Protein AF-A0A2V2SLH7-F1 (afdb_monomer)

pLDDT: mean 81.99, std 13.92, range [45.16, 94.69]

Sequence (79 aa):
MSAREALIEEILKQPEPLLRELQRYLAYLVEREKHSNHGSSPSMVSCWPKGYFERTAGAFAGEPLERPPQLPFEKREEW

Mean predicted aligned error: 16.48 Å

Radius of gyration: 27.38 Å; Cα contacts (8 Å, |Δi|>4): 4; chains: 1; bounding box: 41×50×67 Å

Solvent-accessible surface area (backbone atoms only — not comparable to full-atom values): 5226 Å² total; per-residue (Å²): 134,54,76,69,55,57,52,52,56,54,57,72,72,53,56,69,74,59,54,53,52,50,51,53,49,51,50,49,49,52,53,45,48,70,60,44,69,58,67,53,62,71,56,64,74,79,79,47,63,92,64,47,65,78,65,52,62,65,73,67,66,88,59,85,86,75,78,74,78,85,75,80,82,85,82,75,84,84,130

Foldseek 3Di:
DDPVVVVVVVLVPDDPVVVVVVVVVVVVVVVVVVVCVCVCVVVVVVVDDPCRCVVCPCVCPPPPPDDPDDDDDDDDDDD

Secondary structure (DSSP, 8-state):
--HHHHHHHHHHTS-HHHHHHHHHHHHHHHHHHHHHTT-S---GGGTSPTTHHHHHTTTTTTS---PPPPPPPPPPPP-

Structure (mmCIF, N/CA/C/O backbone):
data_AF-A0A2V2SLH7-F1
#
_entry.id   AF-A0A2V2SLH7-F1
#
loop_
_atom_site.group_PDB
_atom_site.id
_atom_site.type_symbol
_atom_site.label_atom_id
_atom_site.label_alt_id
_atom_site.label_comp_id
_atom_site.label_asym_id
_atom_site.label_entity_id
_atom_site.label_seq_id
_atom_site.pdbx_PDB_ins_code
_atom_site.Cartn_x
_atom_site.Cartn_y
_atom_site.Cartn_z
_atom_site.occupancy
_atom_site.B_iso_or_equiv
_atom_site.auth_seq_id
_atom_site.auth_comp_id
_atom_site.auth_asym_id
_atom_site.auth_atom_id
_atom_site.pdbx_PDB_model_num
ATOM 1 N N . MET A 1 1 ? 4.016 -4.870 33.380 1.00 67.19 1 MET A N 1
ATOM 2 C CA . MET A 1 1 ? 2.845 -4.943 32.486 1.00 67.19 1 MET A CA 1
ATOM 3 C C . MET A 1 1 ? 3.329 -5.011 31.056 1.00 67.19 1 MET A C 1
ATOM 5 O O . MET A 1 1 ? 4.246 -4.276 30.703 1.00 67.19 1 MET A O 1
ATOM 9 N N . SER A 1 2 ? 2.743 -5.898 30.261 1.00 92.81 2 SER A N 1
ATOM 10 C CA . SER A 1 2 ? 2.981 -5.958 28.820 1.00 92.81 2 SER A CA 1
ATOM 11 C C . SER A 1 2 ? 2.256 -4.811 28.111 1.00 92.81 2 SER A C 1
ATOM 13 O O . SER A 1 2 ? 1.161 -4.423 28.516 1.00 92.81 2 SER A O 1
ATOM 15 N N . ALA A 1 3 ? 2.824 -4.294 27.016 1.00 89.56 3 ALA A N 1
ATOM 16 C CA . ALA A 1 3 ? 2.191 -3.251 26.200 1.00 89.56 3 ALA A CA 1
ATOM 17 C C . ALA A 1 3 ? 0.780 -3.654 25.731 1.00 89.56 3 ALA A C 1
ATOM 19 O O . ALA A 1 3 ? -0.115 -2.820 25.647 1.00 89.56 3 ALA A O 1
ATOM 20 N N . ARG A 1 4 ? 0.563 -4.955 25.498 1.00 89.88 4 ARG A N 1
ATOM 21 C CA . ARG A 1 4 ? -0.750 -5.513 25.156 1.00 89.88 4 ARG A CA 1
ATOM 22 C C . ARG A 1 4 ? -1.770 -5.346 26.285 1.00 89.88 4 ARG A C 1
ATOM 24 O O . ARG A 1 4 ? -2.926 -5.051 26.016 1.00 89.88 4 ARG A O 1
ATOM 31 N N . GLU A 1 5 ? -1.357 -5.571 27.527 1.00 93.38 5 GLU A N 1
ATOM 32 C CA . GLU A 1 5 ? -2.243 -5.522 28.697 1.00 93.38 5 GLU A CA 1
ATOM 33 C C . GLU A 1 5 ? -2.669 -4.086 28.995 1.00 93.38 5 GLU A C 1
ATOM 35 O O . GLU A 1 5 ? -3.858 -3.830 29.158 1.00 93.38 5 GLU A O 1
ATOM 40 N N . ALA A 1 6 ? -1.725 -3.142 28.943 1.00 92.88 6 ALA A N 1
ATOM 41 C CA . ALA A 1 6 ? -2.012 -1.718 29.118 1.00 92.88 6 ALA A CA 1
ATOM 42 C C 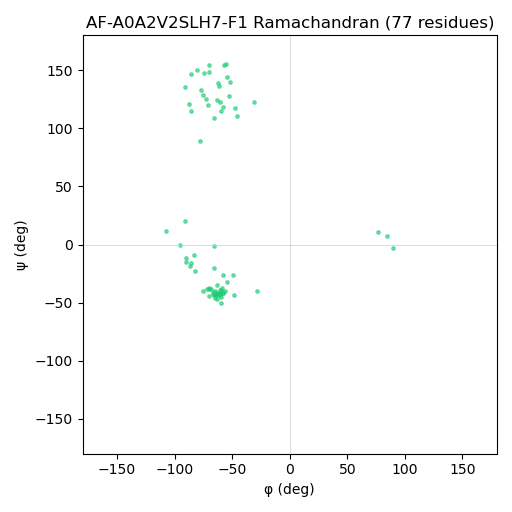. ALA A 1 6 ? -3.020 -1.196 28.077 1.00 92.88 6 ALA A C 1
ATOM 44 O O . ALA A 1 6 ? -3.896 -0.396 28.392 1.00 92.88 6 ALA A O 1
ATOM 45 N N . LEU A 1 7 ? -2.929 -1.685 26.838 1.00 88.25 7 LEU A N 1
ATOM 46 C CA . LEU A 1 7 ? -3.824 -1.287 25.753 1.00 88.25 7 LEU A CA 1
ATOM 47 C C . LEU A 1 7 ? -5.238 -1.860 25.942 1.00 88.25 7 LEU A C 1
ATOM 49 O O . LEU A 1 7 ? -6.220 -1.165 25.699 1.00 88.25 7 LEU A O 1
ATOM 53 N N . ILE A 1 8 ? -5.354 -3.100 26.433 1.00 89.06 8 ILE A N 1
ATOM 54 C CA . ILE A 1 8 ? -6.648 -3.706 26.782 1.00 89.06 8 ILE A CA 1
ATOM 55 C C . ILE A 1 8 ? -7.313 -2.928 27.917 1.00 89.06 8 ILE A C 1
ATOM 57 O O . ILE A 1 8 ? -8.492 -2.596 27.816 1.00 89.06 8 ILE A O 1
ATOM 61 N N . GLU A 1 9 ? -6.565 -2.606 28.973 1.00 92.06 9 GLU A N 1
ATOM 62 C CA . GLU A 1 9 ? -7.091 -1.806 30.080 1.00 92.06 9 GLU A CA 1
ATOM 63 C C . GLU A 1 9 ? -7.573 -0.433 29.616 1.00 92.06 9 GLU A C 1
ATOM 65 O O . GLU A 1 9 ? -8.613 0.039 30.070 1.00 92.06 9 GLU A O 1
ATOM 70 N N . GLU A 1 10 ? -6.850 0.202 28.697 1.00 89.62 10 GLU A N 1
ATOM 71 C CA . GLU A 1 10 ? -7.231 1.514 28.187 1.00 89.62 10 GLU A CA 1
ATOM 72 C C . GLU A 1 10 ? -8.484 1.460 27.310 1.00 89.62 10 GLU A C 1
ATOM 74 O O . GLU A 1 10 ? -9.347 2.329 27.428 1.00 89.62 10 GLU A O 1
ATOM 79 N N . ILE A 1 11 ? -8.641 0.412 26.492 1.00 88.31 11 ILE A N 1
ATOM 80 C CA . ILE A 1 11 ? -9.863 0.175 25.711 1.00 88.31 11 ILE A CA 1
ATOM 81 C C . ILE A 1 11 ? -11.066 -0.012 26.641 1.00 88.31 11 ILE A C 1
A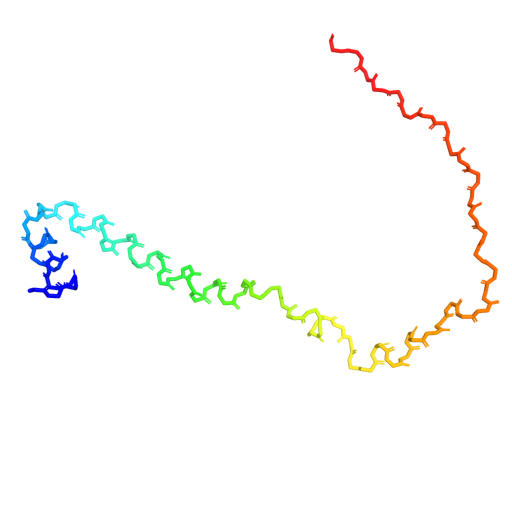TOM 83 O O . ILE A 1 11 ? -12.124 0.560 26.395 1.00 88.31 11 ILE A O 1
ATOM 87 N N . LEU A 1 12 ? -10.913 -0.762 27.734 1.00 88.44 12 LEU A N 1
ATOM 88 C CA . LEU A 1 12 ? -12.006 -1.023 28.676 1.00 88.44 12 LEU A CA 1
ATOM 89 C C . LEU A 1 12 ? -12.493 0.232 29.420 1.00 88.44 12 LEU A C 1
ATOM 91 O O . LEU A 1 12 ? -13.614 0.236 29.923 1.00 88.44 12 LEU A O 1
ATOM 95 N N . LYS A 1 13 ? -11.685 1.298 29.479 1.00 92.38 13 LYS A N 1
ATOM 96 C CA . LYS A 1 13 ? -12.063 2.585 30.088 1.00 92.38 13 LYS A CA 1
ATOM 97 C C . LYS A 1 13 ? -12.856 3.499 29.148 1.00 92.38 13 LYS A C 1
ATOM 99 O O . LYS A 1 13 ? -13.348 4.534 29.593 1.00 92.38 13 LYS A O 1
ATOM 104 N N . GLN A 1 14 ? -12.966 3.157 27.864 1.00 89.81 14 GLN A N 1
ATOM 105 C CA . GLN A 1 14 ? -13.585 4.027 26.866 1.00 89.81 14 GLN A CA 1
ATOM 106 C C . GLN A 1 14 ? -15.121 3.959 26.888 1.00 89.81 14 GLN A C 1
ATOM 108 O O . GLN A 1 14 ? -15.700 2.915 27.197 1.00 89.81 14 GLN A O 1
ATOM 113 N N . PRO A 1 15 ? -15.815 5.051 26.519 1.00 91.88 15 PRO A N 1
ATOM 114 C CA . PRO A 1 15 ? -17.269 5.068 26.439 1.00 91.88 15 PRO A CA 1
ATOM 115 C C . PRO A 1 15 ? -17.786 4.225 25.259 1.00 91.88 15 PRO A C 1
ATOM 117 O O . PRO A 1 15 ? -17.175 4.165 24.192 1.00 91.88 15 PRO A O 1
ATOM 120 N N . GLU A 1 16 ? -18.967 3.627 25.426 1.00 88.88 16 GLU A N 1
ATOM 121 C CA . GLU A 1 16 ? -19.610 2.734 24.444 1.00 88.88 16 GLU A CA 1
ATOM 122 C C . GLU A 1 16 ? -19.661 3.257 22.991 1.00 88.88 16 GLU A C 1
ATOM 124 O O . GLU A 1 16 ? -19.353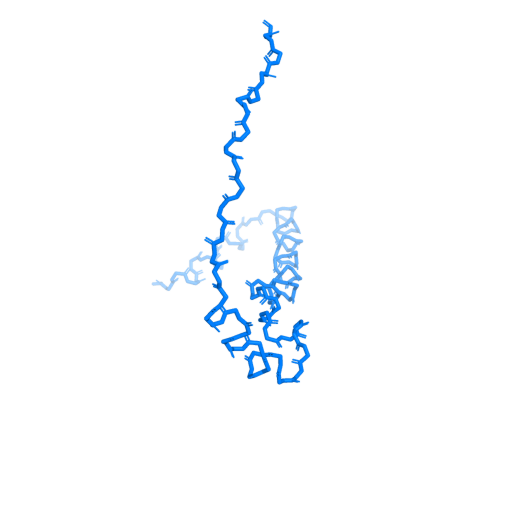 2.497 22.070 1.00 88.88 16 GLU A O 1
ATOM 129 N N . PRO A 1 17 ? -19.985 4.539 22.728 1.00 90.25 17 PRO A N 1
ATOM 130 C CA . PRO A 1 17 ? -19.961 5.079 21.368 1.00 90.25 17 PRO A CA 1
ATOM 131 C C . PRO A 1 17 ? -18.589 4.954 20.690 1.00 90.25 17 PRO A C 1
ATOM 133 O O . PRO A 1 17 ? -18.516 4.549 19.530 1.00 90.25 17 PRO A O 1
ATOM 136 N N . LEU A 1 18 ? -17.504 5.219 21.426 1.00 88.06 18 LEU A N 1
ATOM 137 C CA . LEU A 1 18 ? -16.138 5.138 20.906 1.00 88.06 18 LEU A CA 1
ATOM 138 C C . LEU A 1 18 ? -15.729 3.684 20.637 1.00 88.06 18 LEU A C 1
ATOM 140 O O . LEU A 1 18 ? -15.094 3.395 19.624 1.00 88.06 18 LEU A O 1
ATOM 144 N N . LEU A 1 19 ? -16.149 2.751 21.496 1.00 90.69 19 LEU A N 1
ATOM 145 C CA . LEU A 1 19 ? -15.917 1.319 21.288 1.00 90.69 19 LEU A CA 1
ATOM 146 C C . LEU A 1 19 ? -16.557 0.818 19.989 1.00 90.69 19 LEU A C 1
ATOM 148 O O . LEU A 1 19 ? -15.942 0.039 19.260 1.00 90.69 19 LEU A O 1
ATOM 152 N N . ARG A 1 20 ? -17.760 1.297 19.654 1.00 90.12 20 ARG A N 1
ATOM 153 C CA . ARG A 1 20 ? -18.446 0.939 18.400 1.00 90.12 20 ARG A CA 1
ATOM 154 C C . ARG A 1 20 ? -17.719 1.470 17.174 1.00 90.12 20 ARG A C 1
ATOM 156 O O . ARG A 1 20 ? -17.621 0.765 16.171 1.00 90.12 20 ARG A O 1
ATOM 163 N N . GLU A 1 21 ? -17.214 2.697 17.233 1.00 93.31 21 GLU A N 1
ATOM 164 C CA . GLU A 1 21 ? -16.415 3.272 16.147 1.00 93.31 21 GLU A CA 1
ATOM 165 C C . GLU A 1 21 ? -15.099 2.519 15.961 1.00 93.31 21 GLU A C 1
ATOM 167 O O . GLU A 1 21 ? -14.754 2.151 14.837 1.00 93.31 21 GLU A O 1
ATOM 172 N N . LEU A 1 22 ? -14.419 2.193 17.062 1.00 90.62 22 LEU A N 1
ATOM 173 C CA . LEU A 1 22 ? -13.192 1.407 17.043 1.00 90.62 22 LEU A CA 1
ATOM 174 C C . LEU A 1 22 ? -13.431 0.006 16.462 1.00 90.62 22 LEU A C 1
ATOM 176 O O . LEU A 1 22 ? -12.668 -0.437 15.610 1.00 90.62 22 LEU A O 1
ATOM 180 N N . GLN A 1 23 ? -14.521 -0.668 16.839 1.00 91.00 23 GLN A N 1
ATOM 181 C CA . GLN A 1 23 ? -14.912 -1.956 16.252 1.00 91.00 23 GLN A CA 1
ATOM 182 C C . GLN A 1 23 ? -15.143 -1.862 14.740 1.00 91.00 23 GLN A C 1
ATOM 184 O O . GLN A 1 23 ? -14.648 -2.707 13.995 1.00 91.00 23 GLN A O 1
ATOM 189 N N . ARG A 1 24 ? -15.857 -0.830 14.267 1.00 94.69 24 ARG A N 1
ATOM 190 C CA . ARG A 1 24 ? -16.061 -0.600 12.825 1.00 94.69 24 ARG A CA 1
ATOM 191 C C . ARG A 1 24 ? -14.739 -0.368 12.106 1.00 94.69 24 ARG A C 1
ATOM 193 O O . ARG A 1 24 ? -14.529 -0.918 11.029 1.00 94.69 24 ARG A O 1
ATOM 200 N N . TYR A 1 25 ? -13.847 0.418 12.703 1.00 92.25 25 TYR A N 1
ATOM 201 C CA . TYR A 1 25 ? -12.540 0.698 12.128 1.00 92.25 25 TYR A CA 1
ATOM 202 C C . TYR A 1 25 ? -11.652 -0.551 12.077 1.00 92.25 25 TYR A C 1
ATOM 204 O O . TYR A 1 25 ? -11.038 -0.821 11.051 1.00 92.25 25 TYR A O 1
ATOM 212 N N . LEU A 1 26 ? -11.636 -1.366 13.135 1.00 92.56 26 LEU A N 1
ATOM 213 C CA . LEU A 1 26 ? -10.919 -2.642 13.144 1.00 92.56 26 LEU A CA 1
ATOM 214 C C . LEU A 1 26 ? -11.482 -3.615 12.101 1.00 92.56 26 LEU A C 1
ATOM 216 O O . LEU A 1 26 ? -10.709 -4.237 11.379 1.00 92.56 26 LEU A O 1
ATOM 220 N N . ALA A 1 27 ? -12.808 -3.702 11.959 1.00 93.88 27 ALA A N 1
ATOM 221 C CA . ALA A 1 27 ? -1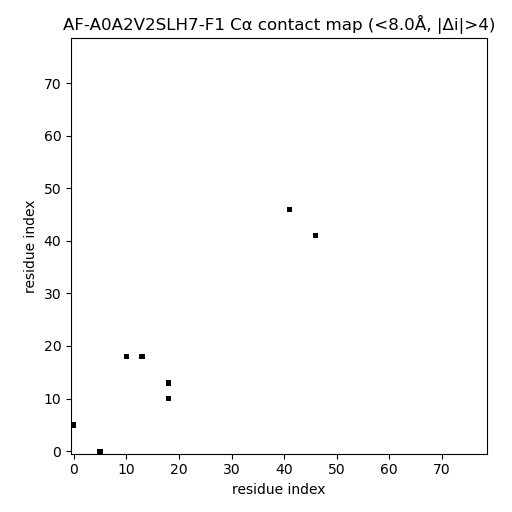3.438 -4.496 10.904 1.00 93.88 27 ALA A CA 1
ATOM 222 C C . ALA A 1 27 ? -13.036 -3.999 9.504 1.00 93.88 27 ALA A C 1
ATOM 224 O O . ALA A 1 27 ? -12.685 -4.801 8.642 1.00 93.88 27 ALA A O 1
ATOM 225 N N . TYR A 1 28 ? -13.008 -2.679 9.301 1.00 93.25 28 TYR A N 1
ATOM 226 C CA . TYR A 1 28 ? -12.509 -2.069 8.070 1.00 93.25 28 TYR A CA 1
ATOM 227 C C . TYR A 1 28 ? -11.039 -2.411 7.806 1.00 93.25 28 TYR A C 1
ATOM 229 O O . TYR A 1 28 ? -10.694 -2.734 6.674 1.00 93.25 28 TYR A O 1
ATOM 237 N N . LEU A 1 29 ? -10.171 -2.376 8.821 1.00 89.06 29 LEU A N 1
ATOM 238 C CA . LEU A 1 29 ? -8.761 -2.736 8.665 1.00 89.06 29 LEU A CA 1
ATOM 239 C C . LEU A 1 29 ? -8.575 -4.212 8.307 1.00 89.06 29 LEU A C 1
ATOM 241 O O . LEU A 1 29 ? -7.757 -4.510 7.444 1.00 89.06 29 LEU A O 1
ATOM 245 N N . VAL A 1 30 ? -9.350 -5.116 8.911 1.00 89.88 30 VAL A N 1
ATOM 246 C CA . VAL A 1 30 ? -9.319 -6.552 8.588 1.00 89.88 30 VAL A CA 1
ATOM 247 C C . VAL A 1 30 ? -9.782 -6.804 7.154 1.00 89.88 30 VAL A C 1
ATOM 249 O O . VAL A 1 30 ? -9.129 -7.540 6.419 1.00 89.88 30 VAL A O 1
ATOM 252 N N . GLU A 1 31 ? -10.882 -6.183 6.721 1.00 87.06 31 GLU A N 1
ATOM 253 C CA . GLU A 1 31 ? -11.332 -6.291 5.328 1.00 87.06 31 GLU A CA 1
ATOM 254 C C . GLU A 1 31 ? -10.320 -5.670 4.367 1.00 87.06 31 GLU A C 1
ATOM 256 O O . GLU A 1 31 ? -9.953 -6.272 3.358 1.00 87.06 31 GLU A O 1
ATOM 261 N N . ARG A 1 32 ? -9.777 -4.501 4.713 1.00 81.25 32 ARG A N 1
ATOM 262 C CA . ARG A 1 32 ? -8.702 -3.884 3.948 1.00 81.25 32 ARG A CA 1
ATOM 263 C C . ARG A 1 32 ? -7.495 -4.801 3.860 1.00 81.25 32 ARG A C 1
ATOM 265 O O . ARG A 1 32 ? -6.941 -4.865 2.785 1.00 81.25 32 ARG A O 1
ATOM 272 N N . GLU A 1 33 ? -7.071 -5.496 4.909 1.00 79.62 33 GLU A N 1
ATOM 273 C CA . GLU A 1 33 ? -5.934 -6.426 4.859 1.00 79.62 33 GLU A CA 1
ATOM 274 C C . GLU A 1 33 ? -6.222 -7.629 3.953 1.00 79.62 33 GLU A C 1
ATOM 276 O O . GLU A 1 33 ? -5.399 -7.960 3.099 1.00 79.62 33 GLU A O 1
ATOM 281 N N . LYS A 1 34 ? -7.423 -8.216 4.040 1.00 76.94 34 LYS A N 1
ATOM 282 C CA . LYS A 1 34 ? -7.868 -9.269 3.109 1.00 76.94 34 LYS A CA 1
ATOM 283 C C . LYS A 1 34 ? -7.801 -8.802 1.654 1.00 76.94 34 LYS A C 1
ATOM 285 O O . LYS A 1 34 ? -7.366 -9.557 0.789 1.00 76.94 34 LYS A O 1
ATOM 290 N N . HIS A 1 35 ? -8.174 -7.550 1.393 1.00 62.28 35 HIS A N 1
ATOM 291 C CA . HIS A 1 35 ? -8.077 -6.931 0.071 1.00 62.28 35 HIS A CA 1
ATOM 292 C C . HIS A 1 35 ? -6.674 -6.382 -0.256 1.00 62.28 35 HIS A C 1
ATOM 294 O O . HIS A 1 35 ? -6.324 -6.262 -1.422 1.00 62.28 35 HIS A O 1
ATOM 300 N N . SER A 1 36 ? -5.846 -6.078 0.743 1.00 54.00 36 SER A N 1
ATOM 301 C CA . SER A 1 36 ? -4.506 -5.479 0.642 1.00 54.00 36 SER A CA 1
ATOM 302 C C . SER A 1 36 ? -3.395 -6.526 0.662 1.00 54.00 36 SER A C 1
ATOM 304 O O . SER A 1 36 ? -2.239 -6.173 0.449 1.00 54.00 36 SER A O 1
ATOM 306 N N . ASN A 1 37 ? -3.727 -7.813 0.779 1.00 50.31 37 ASN A N 1
ATOM 307 C CA . ASN A 1 37 ? -2.911 -8.885 0.210 1.00 50.31 37 ASN A CA 1
ATOM 308 C C . ASN A 1 37 ? -2.880 -8.844 -1.336 1.00 50.31 37 ASN A C 1
ATOM 310 O O . ASN A 1 37 ? -2.141 -9.613 -1.939 1.00 50.31 37 ASN A O 1
ATOM 314 N N . HIS A 1 38 ? -3.584 -7.895 -1.975 1.00 47.97 38 HIS A N 1
ATOM 315 C CA . HIS A 1 38 ? -3.273 -7.383 -3.321 1.00 47.97 38 HIS A CA 1
ATOM 316 C C . HIS A 1 38 ? -2.330 -6.156 -3.308 1.00 47.97 38 HIS A C 1
ATOM 318 O O . HIS A 1 38 ? -2.299 -5.367 -4.249 1.00 47.97 38 HIS A O 1
ATOM 324 N N . GLY A 1 39 ? -1.586 -5.948 -2.217 1.00 45.16 39 GLY A N 1
ATOM 325 C CA . GLY A 1 39 ? -0.493 -4.978 -2.092 1.00 45.16 39 GLY A CA 1
ATOM 326 C C . GLY A 1 39 ? 0.870 -5.557 -2.486 1.00 45.16 39 GLY A C 1
ATOM 327 O O . GLY A 1 39 ? 1.807 -4.807 -2.751 1.00 45.16 39 GLY A O 1
ATOM 328 N N . SER A 1 40 ? 0.973 -6.878 -2.654 1.00 46.56 40 SER A N 1
ATOM 329 C CA . SER A 1 40 ? 1.715 -7.363 -3.806 1.00 46.56 40 SER A CA 1
ATOM 330 C C . SER A 1 40 ? 0.891 -6.924 -5.012 1.00 46.56 40 SER A C 1
ATOM 332 O O . SER A 1 40 ? -0.194 -7.452 -5.254 1.00 46.56 40 SER A O 1
ATOM 334 N N . SER A 1 41 ? 1.395 -5.942 -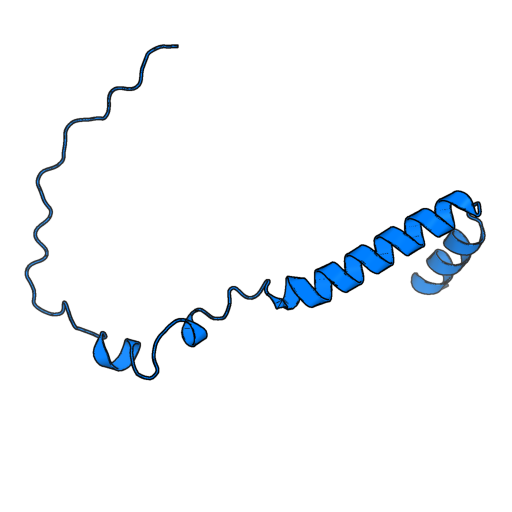5.771 1.00 49.09 41 SER A N 1
ATOM 335 C CA . SER A 1 41 ? 1.111 -5.879 -7.214 1.00 49.09 41 SER A CA 1
ATOM 336 C C . SER A 1 41 ? 0.937 -7.325 -7.678 1.00 49.09 41 SER A C 1
ATOM 338 O O . SER A 1 41 ? 1.847 -8.092 -7.328 1.00 49.09 41 SER A O 1
ATOM 340 N N . PRO A 1 42 ? -0.202 -7.743 -8.289 1.00 50.38 42 PRO A N 1
ATOM 341 C CA . PRO A 1 42 ? -0.390 -9.136 -8.697 1.00 50.38 42 PRO A CA 1
ATOM 342 C C . PRO A 1 42 ? 0.910 -9.495 -9.369 1.00 50.38 42 PRO A C 1
ATOM 344 O O . PRO A 1 42 ? 1.247 -8.784 -10.318 1.00 50.38 42 PRO A O 1
ATOM 347 N N . SER A 1 43 ? 1.717 -10.380 -8.7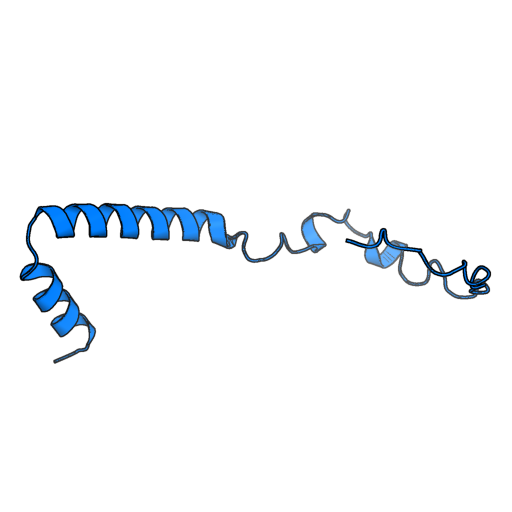45 1.00 52.19 43 SER A N 1
ATOM 348 C CA . SER A 1 43 ? 3.156 -10.427 -9.047 1.00 52.19 43 SER A CA 1
ATOM 349 C C . SER A 1 43 ? 3.216 -10.427 -10.553 1.00 52.19 43 SER A C 1
ATOM 351 O O . SER A 1 43 ? 2.526 -11.282 -11.097 1.00 52.19 43 SER A O 1
ATOM 353 N N . MET A 1 44 ? 3.811 -9.424 -11.220 1.00 52.44 44 MET A N 1
ATOM 354 C CA . MET A 1 44 ? 3.468 -9.182 -12.637 1.00 52.44 44 MET A CA 1
ATOM 355 C C . MET A 1 44 ? 3.539 -10.474 -13.468 1.00 52.44 44 MET A C 1
ATOM 357 O O . MET A 1 44 ? 2.801 -10.647 -14.426 1.00 52.44 44 MET A O 1
ATOM 361 N N . VAL A 1 45 ? 4.367 -11.420 -13.021 1.00 52.84 45 VAL A N 1
ATOM 362 C CA . VAL A 1 45 ? 4.332 -12.867 -13.276 1.00 52.84 45 VAL A CA 1
ATOM 363 C C . VAL A 1 45 ? 2.949 -13.506 -13.562 1.00 52.84 45 VAL A C 1
ATOM 365 O O . VAL A 1 45 ? 2.895 -14.356 -14.440 1.00 52.84 45 VAL A O 1
ATOM 368 N N . SER A 1 46 ? 1.838 -13.149 -12.900 1.00 56.53 46 SER A N 1
ATOM 369 C CA . SER A 1 46 ? 0.498 -13.714 -13.153 1.00 56.53 46 SER A CA 1
ATOM 370 C C . SER A 1 46 ? -0.265 -13.008 -14.275 1.00 56.53 46 SER A C 1
ATOM 372 O O . SER A 1 46 ? -1.256 -13.544 -14.761 1.00 56.53 46 SER A O 1
ATOM 374 N N . CYS A 1 47 ? 0.161 -11.806 -14.672 1.00 73.06 47 CYS A N 1
ATOM 375 C CA . CYS A 1 47 ? -0.401 -11.070 -15.808 1.00 73.06 47 CYS A CA 1
ATOM 376 C C . CYS A 1 47 ? 0.270 -11.455 -17.134 1.00 73.06 47 CYS A C 1
ATOM 378 O O . CYS A 1 47 ? -0.298 -11.214 -18.198 1.00 73.06 47 CYS A O 1
ATOM 380 N N . TRP A 1 48 ? 1.461 -12.057 -17.086 1.00 79.06 48 TRP A N 1
ATOM 381 C CA . TRP A 1 48 ? 2.180 -12.490 -18.278 1.00 79.06 48 TRP A CA 1
ATOM 382 C C . TRP A 1 48 ? 1.825 -13.936 -18.638 1.00 79.06 48 TRP A C 1
ATOM 384 O O . TRP A 1 48 ? 1.804 -14.805 -17.762 1.00 79.06 48 TRP A O 1
ATOM 394 N N . PRO A 1 49 ? 1.580 -14.241 -19.925 1.00 85.50 49 PRO A N 1
ATOM 395 C CA . PRO A 1 49 ? 1.439 -15.619 -20.370 1.00 85.50 49 PRO A CA 1
ATOM 396 C C . PRO A 1 49 ? 2.654 -16.459 -19.959 1.00 85.50 49 PRO A C 1
ATOM 398 O O . PRO A 1 49 ? 3.794 -15.990 -19.990 1.00 85.50 49 PRO A O 1
ATOM 401 N N . LYS A 1 50 ? 2.427 -17.731 -19.620 1.00 86.00 50 LYS A N 1
ATOM 402 C CA . LYS A 1 50 ? 3.511 -18.678 -19.328 1.00 86.00 50 LYS A CA 1
ATOM 403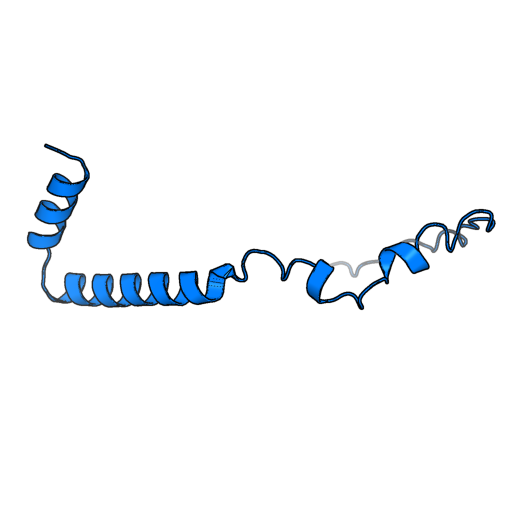 C C . LYS A 1 50 ? 4.526 -18.691 -20.482 1.00 86.00 50 LYS A C 1
ATOM 405 O O . LYS A 1 50 ? 4.141 -18.891 -21.634 1.00 86.00 50 LYS A O 1
ATOM 410 N N . GLY A 1 51 ? 5.811 -18.510 -20.173 1.00 86.00 51 GLY A N 1
ATOM 411 C CA . GLY A 1 51 ? 6.882 -18.508 -21.177 1.00 86.00 51 GLY A CA 1
ATOM 412 C C . GLY A 1 51 ? 7.112 -17.163 -21.883 1.00 86.00 51 GLY A C 1
ATOM 413 O O . GLY A 1 51 ? 7.825 -17.121 -22.886 1.00 86.00 51 GLY A O 1
ATOM 414 N N . TYR A 1 52 ? 6.450 -16.081 -21.450 1.00 86.31 52 TYR A N 1
ATOM 415 C CA . TYR A 1 52 ? 6.569 -14.765 -22.084 1.00 86.31 52 TYR A CA 1
ATOM 416 C C . TYR A 1 52 ? 8.012 -14.248 -22.061 1.00 86.31 52 TYR A C 1
ATOM 418 O O . TYR A 1 52 ? 8.542 -13.900 -23.111 1.00 86.31 52 TYR A O 1
ATOM 426 N N . PHE A 1 53 ? 8.672 -14.264 -20.900 1.00 86.56 53 PHE A N 1
ATOM 427 C CA . PHE A 1 53 ? 10.020 -13.709 -20.753 1.00 86.56 53 PHE A CA 1
ATOM 428 C C . PHE A 1 53 ? 11.076 -14.518 -21.503 1.00 86.56 53 PHE A C 1
ATOM 430 O O . PHE A 1 53 ? 11.955 -13.930 -22.123 1.00 86.56 53 PHE A O 1
ATOM 437 N N . GLU A 1 54 ? 10.960 -15.844 -21.518 1.00 90.56 54 GLU A N 1
ATOM 438 C CA . GLU A 1 54 ? 11.828 -16.739 -22.285 1.00 90.56 54 GLU A CA 1
ATOM 439 C C . GLU A 1 54 ? 11.698 -16.484 -23.789 1.00 90.56 54 GLU A C 1
ATOM 441 O O . GLU A 1 54 ? 12.680 -16.575 -24.519 1.00 90.56 54 GLU A O 1
ATOM 446 N N . ARG A 1 55 ? 10.493 -16.128 -24.251 1.00 85.69 55 ARG A N 1
ATOM 447 C CA . ARG A 1 55 ? 10.233 -15.770 -25.648 1.00 85.69 55 ARG A CA 1
ATOM 448 C C . ARG A 1 55 ? 10.740 -14.375 -26.004 1.00 85.69 55 ARG A C 1
ATOM 450 O O . ARG A 1 55 ? 11.205 -14.175 -27.118 1.00 85.69 55 ARG A O 1
ATOM 457 N N . THR A 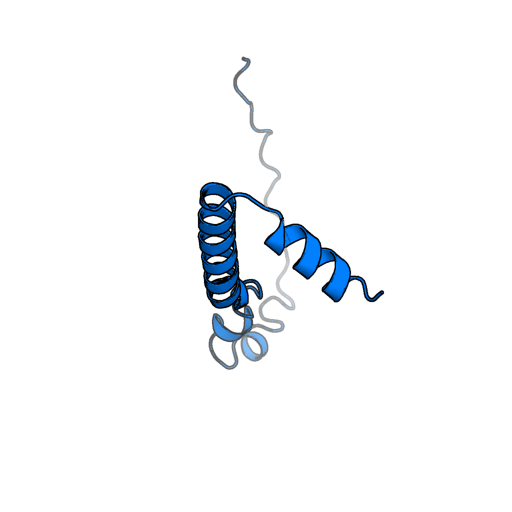1 56 ? 10.589 -13.400 -25.110 1.00 84.81 56 THR A N 1
ATOM 458 C CA . THR A 1 56 ? 10.922 -11.995 -25.397 1.00 84.81 56 THR A CA 1
ATOM 459 C C . THR A 1 56 ? 12.361 -11.625 -25.054 1.00 84.81 56 THR A C 1
ATOM 461 O O . THR A 1 56 ? 12.831 -10.564 -25.467 1.00 84.81 56 THR A O 1
ATOM 464 N N . ALA A 1 57 ? 13.070 -12.452 -24.282 1.00 85.88 57 ALA A N 1
ATOM 465 C CA . ALA A 1 57 ? 14.467 -12.221 -23.941 1.00 85.88 57 ALA A CA 1
ATOM 466 C C . ALA A 1 57 ? 15.312 -12.127 -25.219 1.00 85.88 57 ALA A C 1
ATOM 468 O O . ALA A 1 57 ? 15.384 -13.066 -26.005 1.00 85.88 57 ALA A O 1
ATOM 469 N N . GLY A 1 58 ? 15.940 -10.969 -25.431 1.00 84.12 58 GLY A N 1
ATOM 470 C CA . GLY A 1 58 ? 16.763 -10.723 -26.615 1.00 84.12 58 GLY A CA 1
ATOM 471 C C . GLY A 1 58 ? 15.984 -10.444 -27.903 1.00 84.12 58 GLY A C 1
ATOM 472 O O . GLY A 1 58 ? 16.609 -10.379 -28.953 1.00 84.12 58 GLY A O 1
ATOM 473 N N . ALA A 1 59 ? 14.664 -10.218 -27.851 1.00 84.00 59 ALA A N 1
ATOM 474 C CA . ALA A 1 59 ? 13.863 -9.906 -29.043 1.00 84.00 59 ALA A CA 1
ATOM 475 C C . ALA A 1 59 ? 14.350 -8.661 -29.811 1.00 84.00 59 ALA A C 1
ATOM 477 O O . ALA A 1 59 ? 14.159 -8.580 -31.015 1.00 84.00 59 ALA A O 1
ATOM 478 N N . PHE A 1 60 ? 15.014 -7.730 -29.122 1.00 78.62 60 PHE A N 1
ATOM 479 C CA . PHE A 1 60 ? 15.613 -6.526 -29.709 1.00 78.62 60 PHE A CA 1
ATOM 480 C C . PHE A 1 60 ? 17.150 -6.595 -29.774 1.00 78.62 60 PHE A C 1
ATOM 482 O O . PHE A 1 60 ? 17.820 -5.584 -29.979 1.00 78.62 60 PHE A O 1
ATOM 489 N N . ALA A 1 61 ? 17.749 -7.767 -29.534 1.00 86.38 61 ALA A N 1
ATOM 490 C CA . ALA A 1 61 ? 19.198 -7.916 -29.577 1.00 86.38 61 ALA A CA 1
ATOM 491 C C . ALA A 1 61 ? 19.692 -7.829 -31.029 1.00 86.38 61 ALA A C 1
ATOM 493 O O . ALA A 1 61 ? 19.329 -8.648 -31.867 1.00 86.38 61 ALA A O 1
ATOM 494 N N . GLY A 1 62 ? 20.551 -6.849 -31.314 1.00 81.25 62 GLY A N 1
ATOM 495 C CA . GLY A 1 62 ? 21.134 -6.651 -32.645 1.00 81.25 62 GLY A CA 1
ATOM 496 C C . GLY A 1 62 ? 20.323 -5.747 -33.574 1.00 81.25 62 GLY A C 1
ATOM 497 O O . GLY A 1 62 ? 20.798 -5.444 -34.666 1.00 81.25 62 GLY A O 1
ATOM 498 N N . GLU A 1 63 ? 19.154 -5.264 -33.146 1.00 84.31 63 GLU A N 1
ATOM 499 C CA . GLU A 1 63 ? 18.447 -4.211 -33.872 1.00 84.31 63 GLU A CA 1
ATOM 500 C C . GLU A 1 63 ? 19.112 -2.847 -33.604 1.00 84.31 63 GLU A C 1
ATOM 502 O O . GLU A 1 63 ? 19.399 -2.520 -32.445 1.00 84.31 63 GLU A O 1
ATOM 507 N N . PRO A 1 64 ? 19.382 -2.031 -34.642 1.00 84.81 64 PRO A N 1
ATOM 508 C CA . PRO A 1 64 ? 19.838 -0.661 -34.452 1.00 84.81 64 PRO A CA 1
ATOM 509 C C . PRO A 1 64 ? 18.793 0.138 -33.669 1.00 84.81 64 PRO A C 1
ATOM 511 O O . PRO A 1 64 ? 17.683 0.375 -34.143 1.00 84.81 64 PRO A O 1
ATOM 514 N N . LEU A 1 65 ? 19.145 0.568 -32.458 1.00 83.19 65 LEU A N 1
ATOM 515 C CA . LEU A 1 65 ? 18.293 1.454 -31.674 1.00 83.19 65 LEU A CA 1
ATOM 516 C C . LEU A 1 65 ? 18.426 2.884 -32.213 1.00 83.19 65 LEU A C 1
ATOM 518 O O . LEU A 1 65 ? 19.269 3.658 -31.758 1.00 83.19 65 LEU A O 1
ATOM 522 N N . GLU A 1 66 ? 17.599 3.238 -33.192 1.00 88.44 66 GLU A N 1
ATOM 523 C CA . GLU A 1 66 ? 17.535 4.603 -33.708 1.00 88.44 66 GLU A CA 1
ATOM 524 C C . GLU A 1 66 ? 16.583 5.449 -32.863 1.00 88.44 66 GLU A C 1
ATOM 526 O O . GLU A 1 66 ? 15.374 5.221 -32.804 1.00 88.44 66 GLU A O 1
ATOM 531 N N . ARG A 1 67 ? 17.137 6.457 -32.185 1.00 87.88 67 ARG A N 1
ATOM 532 C CA . ARG A 1 67 ? 16.332 7.454 -31.480 1.00 87.88 67 ARG A CA 1
ATOM 533 C C . ARG A 1 67 ? 15.677 8.378 -32.518 1.00 87.88 67 ARG A C 1
ATOM 535 O O . ARG A 1 67 ? 16.410 9.011 -33.279 1.00 87.88 67 ARG A O 1
ATOM 542 N N . PRO A 1 68 ? 14.342 8.551 -32.509 1.00 88.69 68 PRO A N 1
ATOM 543 C CA . PRO A 1 68 ? 13.697 9.578 -33.317 1.00 88.69 68 PRO A CA 1
ATOM 544 C C . PRO A 1 68 ? 14.242 10.978 -32.989 1.00 88.69 68 PRO A C 1
ATOM 546 O O . PRO A 1 68 ? 14.698 11.214 -31.861 1.00 88.69 68 PRO A O 1
ATOM 549 N N . PRO A 1 69 ? 14.170 11.936 -33.927 1.00 93.94 69 PRO A N 1
ATOM 550 C CA . PRO A 1 69 ? 14.538 13.318 -33.654 1.00 93.94 69 PRO A CA 1
ATOM 551 C C . PRO A 1 69 ? 13.831 13.859 -32.410 1.00 93.94 69 PRO A C 1
ATOM 553 O O . PRO A 1 69 ? 12.650 13.594 -32.174 1.00 93.94 69 PRO A O 1
ATOM 556 N N . GLN A 1 70 ? 14.563 14.634 -31.611 1.00 93.50 70 GLN A N 1
ATOM 557 C CA . GLN A 1 70 ? 13.996 15.309 -30.452 1.00 93.50 70 GLN A CA 1
ATOM 558 C C . GLN A 1 70 ? 12.880 16.258 -30.913 1.00 93.50 70 GLN A C 1
ATOM 560 O O . GLN A 1 70 ? 13.121 17.150 -31.725 1.00 93.50 70 GLN A O 1
ATOM 565 N N . LEU A 1 71 ? 11.667 16.072 -30.387 1.00 91.44 71 LEU A N 1
ATOM 566 C CA . LEU A 1 71 ? 10.550 16.975 -30.660 1.00 91.44 71 LEU A CA 1
ATOM 567 C C . LEU A 1 71 ? 10.766 18.339 -29.973 1.00 91.44 71 LEU A C 1
ATOM 569 O O . LEU A 1 71 ? 11.465 18.402 -28.953 1.00 91.44 71 LEU A O 1
ATOM 573 N N . PRO A 1 72 ? 10.166 19.424 -30.500 1.00 93.94 72 PRO A N 1
ATOM 574 C CA . PRO A 1 72 ? 10.167 20.728 -29.842 1.00 93.9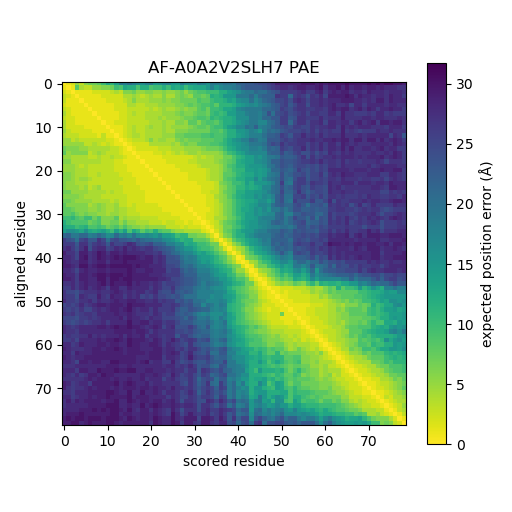4 72 PRO A CA 1
ATOM 575 C C . PRO A 1 72 ? 9.603 20.663 -28.418 1.00 93.94 72 PRO A C 1
ATOM 577 O O . PRO A 1 72 ? 8.794 19.793 -28.096 1.00 93.94 72 PRO A O 1
ATOM 580 N N . PHE A 1 73 ? 10.000 21.616 -27.573 1.00 90.88 73 PHE A N 1
ATOM 581 C CA . PHE A 1 73 ? 9.447 21.736 -26.225 1.00 90.88 73 PHE A CA 1
ATOM 582 C C . PHE A 1 73 ? 7.938 21.995 -26.260 1.00 90.88 73 PHE A C 1
ATOM 584 O O . PHE A 1 73 ? 7.454 22.835 -27.022 1.00 90.88 73 PHE A O 1
ATOM 591 N N . GLU A 1 74 ? 7.213 21.300 -25.389 1.00 89.94 74 GLU A N 1
ATOM 592 C CA . GLU A 1 74 ? 5.810 21.579 -25.110 1.00 89.94 74 GLU A CA 1
ATOM 593 C C . GLU A 1 74 ? 5.683 22.980 -24.494 1.00 89.94 74 GLU A C 1
ATOM 595 O O . GLU A 1 74 ? 6.330 23.292 -23.491 1.00 89.94 74 GLU A O 1
ATOM 600 N N . LYS A 1 75 ? 4.859 23.840 -25.102 1.00 89.50 75 LYS A N 1
ATOM 601 C CA . LYS A 1 75 ? 4.495 25.135 -24.520 1.00 89.50 75 LYS A CA 1
ATOM 602 C C . LYS A 1 75 ? 3.277 24.930 -23.626 1.00 89.50 75 LYS A C 1
ATOM 604 O O . LYS A 1 75 ? 2.244 24.479 -24.109 1.00 89.50 75 LYS A O 1
ATOM 609 N N . ARG A 1 76 ? 3.403 25.255 -22.340 1.00 87.25 76 ARG A N 1
ATOM 610 C CA . ARG A 1 76 ? 2.272 25.291 -21.401 1.00 87.25 76 ARG A CA 1
ATOM 611 C C . ARG A 1 76 ? 1.581 26.651 -21.486 1.00 87.25 76 ARG A C 1
ATOM 613 O O . ARG A 1 76 ? 2.262 27.644 -21.731 1.00 87.25 76 ARG A O 1
ATOM 620 N N . GLU A 1 77 ? 0.263 26.684 -21.292 1.00 85.31 77 GLU A N 1
ATOM 621 C CA . GLU A 1 77 ? -0.470 27.948 -21.153 1.00 85.31 77 GLU A CA 1
ATOM 622 C C . GLU A 1 77 ? 0.023 28.711 -19.917 1.00 85.31 77 GLU A C 1
ATOM 624 O O . GLU A 1 77 ? 0.326 28.123 -18.874 1.00 85.31 77 GLU A O 1
ATOM 629 N N . GLU A 1 78 ? 0.163 30.023 -20.078 1.00 80.56 78 GLU A N 1
ATOM 630 C CA . GLU A 1 78 ? 0.500 30.952 -19.004 1.00 80.56 78 GLU A CA 1
ATOM 631 C C . GLU A 1 78 ? -0.761 31.144 -18.145 1.00 80.56 78 GLU A C 1
ATOM 633 O O . GLU A 1 78 ? -1.839 31.364 -18.697 1.00 80.56 78 GLU A O 1
ATOM 638 N N . TRP A 1 79 ? -0.635 30.980 -16.823 1.00 71.31 79 TRP A N 1
ATOM 639 C CA . TRP A 1 79 ? -1.748 31.104 -15.870 1.00 71.31 79 TRP A CA 1
ATOM 640 C C . TRP A 1 79 ? -2.172 32.558 -15.665 1.00 71.31 79 TRP A C 1
ATOM 642 O O . TRP A 1 79 ? -1.264 33.412 -15.532 1.00 71.31 79 TRP A O 1
#